Protein AF-A0A954X7F3-F1 (afdb_monomer_lite)

pLDDT: mean 93.68, std 6.41, range [54.62, 98.44]

Secondary structure (DSSP, 8-state):
-EEEEEE-SS-EEEEEESSHHHHHHHHHHHHHHHTHHHHHHHTS-------EEEEPPHHHHHHHHHHHHHHHHHTT-

Foldseek 3Di:
DAWKWWDDPPDIDIDDDPDQVRVNVVGVVVVQVVCPVVCVVVVHDDDDDTDDIDGDDPVRVVVVVVVVVVVVVVVVD

Sequence (77 aa):
MKTYLVATLARYVLVDAEDETQARELGRPALHDLYADVRERLGKEVPIEIRTVREATDEEIQLWTWHHEMLAKEKQQ

Radius of gyration: 13.76 Å; chains: 1; bounding box: 29×36×31 Å

Structure (mmCIF, N/CA/C/O backbone):
data_AF-A0A954X7F3-F1
#
_entry.id   AF-A0A954X7F3-F1
#
loop_
_atom_site.group_PDB
_atom_site.id
_atom_site.type_symbol
_atom_site.label_atom_id
_atom_site.label_alt_id
_atom_site.label_comp_id
_atom_site.label_asym_id
_atom_site.label_entity_id
_atom_site.label_seq_id
_atom_site.pdbx_PDB_ins_code
_atom_site.Cartn_x
_atom_site.Cartn_y
_atom_site.Cartn_z
_atom_site.occupancy
_atom_site.B_iso_or_equiv
_atom_site.auth_seq_id
_atom_site.auth_comp_id
_atom_site.auth_asym_id
_atom_site.auth_atom_id
_atom_site.pdbx_PDB_model_num
ATOM 1 N N . MET A 1 1 ? -13.746 0.540 6.395 1.00 85.00 1 MET A N 1
ATOM 2 C CA . MET A 1 1 ? -12.634 0.809 5.466 1.00 85.00 1 MET A CA 1
ATOM 3 C C . MET A 1 1 ? -11.554 1.555 6.227 1.00 85.00 1 MET A C 1
ATOM 5 O O . MET A 1 1 ? -11.891 2.492 6.945 1.00 85.00 1 MET A O 1
ATOM 9 N N . LYS A 1 2 ? -10.311 1.086 6.147 1.00 95.12 2 LYS A N 1
ATOM 10 C CA . LYS A 1 2 ? -9.126 1.669 6.785 1.00 95.12 2 LYS A CA 1
ATOM 11 C C . LYS A 1 2 ? -7.997 1.745 5.761 1.00 95.12 2 LYS A C 1
ATOM 13 O O . LYS A 1 2 ? -8.001 0.982 4.798 1.00 95.12 2 LYS A O 1
ATOM 18 N N . THR A 1 3 ? -7.018 2.605 6.001 1.00 97.81 3 THR A N 1
ATOM 19 C CA . THR A 1 3 ? -5.821 2.678 5.163 1.00 97.81 3 THR A CA 1
ATOM 20 C C . THR A 1 3 ? -4.768 1.695 5.670 1.00 97.81 3 THR A C 1
ATOM 22 O O . THR A 1 3 ? -4.422 1.681 6.851 1.00 97.81 3 THR A O 1
ATOM 25 N N . TYR A 1 4 ? -4.250 0.868 4.770 1.00 98.44 4 TYR A N 1
ATOM 26 C CA . TYR A 1 4 ? -3.225 -0.133 5.038 1.00 98.44 4 TYR A CA 1
ATOM 27 C C . TYR A 1 4 ? -1.927 0.220 4.326 1.00 98.44 4 TYR A C 1
ATOM 29 O O . TYR A 1 4 ? -1.926 0.613 3.160 1.00 98.44 4 TYR A O 1
ATOM 37 N N . LEU A 1 5 ? -0.811 0.004 5.017 1.00 98.19 5 LEU A N 1
ATOM 38 C CA . LEU A 1 5 ? 0.521 0.008 4.438 1.00 98.19 5 LEU A CA 1
ATOM 39 C C . LEU A 1 5 ? 0.847 -1.386 3.904 1.00 98.19 5 LEU A C 1
ATOM 41 O O . LEU A 1 5 ? 0.865 -2.366 4.653 1.00 98.19 5 LEU A O 1
ATOM 45 N N . VAL A 1 6 ? 1.154 -1.459 2.610 1.00 98.25 6 VAL A N 1
ATOM 46 C CA . VAL A 1 6 ? 1.561 -2.686 1.919 1.00 98.25 6 VAL A CA 1
ATOM 47 C C . VAL A 1 6 ? 2.969 -2.487 1.385 1.00 98.25 6 VAL A C 1
ATOM 49 O O . VAL A 1 6 ? 3.196 -1.654 0.506 1.00 98.25 6 VAL A O 1
ATOM 52 N N . ALA A 1 7 ? 3.930 -3.243 1.914 1.00 97.81 7 ALA A N 1
ATOM 53 C CA . ALA A 1 7 ? 5.342 -3.024 1.626 1.00 97.81 7 ALA A CA 1
ATOM 54 C C . ALA A 1 7 ? 6.077 -4.277 1.148 1.00 97.81 7 ALA A C 1
ATOM 56 O O . ALA A 1 7 ? 5.902 -5.389 1.660 1.00 97.81 7 ALA A O 1
ATOM 57 N N . THR A 1 8 ? 6.963 -4.057 0.180 1.00 95.81 8 THR A N 1
ATOM 58 C CA . THR A 1 8 ? 8.093 -4.935 -0.125 1.00 95.81 8 THR A CA 1
ATOM 59 C C . THR A 1 8 ? 9.295 -4.538 0.736 1.00 95.81 8 THR A C 1
ATOM 61 O O . THR A 1 8 ? 9.206 -3.672 1.604 1.00 95.81 8 THR A O 1
ATOM 64 N N . LEU A 1 9 ? 10.456 -5.148 0.484 1.00 93.25 9 LEU A N 1
ATOM 65 C CA . LEU A 1 9 ? 11.707 -4.734 1.123 1.00 93.25 9 LEU A CA 1
ATOM 66 C C . LEU A 1 9 ? 12.112 -3.285 0.793 1.00 93.25 9 LEU A C 1
ATOM 68 O O . LEU A 1 9 ? 12.766 -2.643 1.606 1.00 93.25 9 LEU A O 1
ATOM 72 N N . ALA A 1 10 ? 11.785 -2.795 -0.405 1.00 91.25 10 ALA A N 1
ATOM 73 C CA . ALA A 1 10 ? 12.350 -1.548 -0.926 1.00 91.25 10 ALA A CA 1
ATOM 74 C C . ALA A 1 10 ? 11.309 -0.463 -1.220 1.00 91.25 10 ALA A C 1
ATOM 76 O O . ALA A 1 10 ? 11.681 0.692 -1.409 1.00 91.25 10 ALA A O 1
ATOM 77 N N . ARG A 1 11 ? 10.025 -0.821 -1.322 1.00 94.31 11 ARG A N 1
ATOM 78 C CA . ARG A 1 11 ? 8.950 0.102 -1.696 1.00 94.31 11 ARG A CA 1
ATOM 79 C C . ARG A 1 11 ? 7.675 -0.233 -0.933 1.00 94.31 11 ARG A C 1
ATOM 81 O O . ARG A 1 11 ? 7.455 -1.388 -0.574 1.00 94.31 11 ARG A O 1
ATOM 88 N N . TYR A 1 12 ? 6.832 0.767 -0.716 1.00 96.19 12 TYR A N 1
ATOM 89 C CA . TYR A 1 12 ? 5.527 0.597 -0.091 1.00 96.19 12 TYR A CA 1
ATOM 90 C C . TYR A 1 12 ? 4.474 1.448 -0.794 1.00 96.19 12 TYR A C 1
ATOM 92 O O . TYR A 1 12 ? 4.802 2.412 -1.485 1.00 96.19 12 TYR A O 1
ATOM 100 N N . VAL A 1 13 ? 3.216 1.066 -0.607 1.00 96.75 13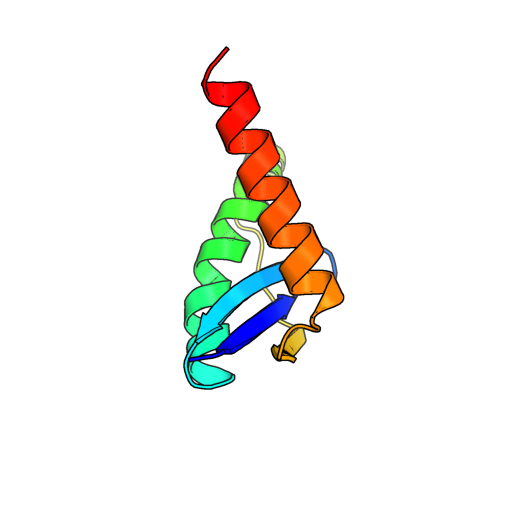 VAL A N 1
ATOM 101 C CA . VAL A 1 13 ? 2.033 1.822 -1.021 1.00 96.75 13 VAL A CA 1
ATOM 102 C C . VAL A 1 13 ? 1.045 1.871 0.138 1.00 96.75 13 VAL A C 1
ATOM 104 O O . VAL A 1 13 ? 1.055 0.987 1.000 1.00 96.75 13 VAL A O 1
ATOM 107 N N . LEU A 1 14 ? 0.200 2.899 0.147 1.00 97.50 14 LEU A N 1
ATOM 108 C CA . LEU A 1 14 ? -0.977 2.956 1.005 1.00 97.50 14 LEU A CA 1
ATOM 109 C C . LEU A 1 14 ? -2.218 2.659 0.166 1.00 97.50 14 LEU A C 1
ATOM 111 O O . LEU A 1 14 ? -2.348 3.184 -0.940 1.00 97.50 14 LEU A O 1
ATOM 115 N N . VAL A 1 15 ? -3.101 1.807 0.681 1.00 97.00 15 VAL A N 1
ATOM 116 C CA . VAL A 1 15 ? -4.365 1.439 0.030 1.00 97.00 15 VAL A CA 1
ATOM 117 C C . VAL A 1 15 ? -5.492 1.415 1.049 1.00 97.00 15 VAL A C 1
ATOM 119 O O . VAL A 1 15 ? -5.291 0.990 2.185 1.00 97.00 15 VAL A 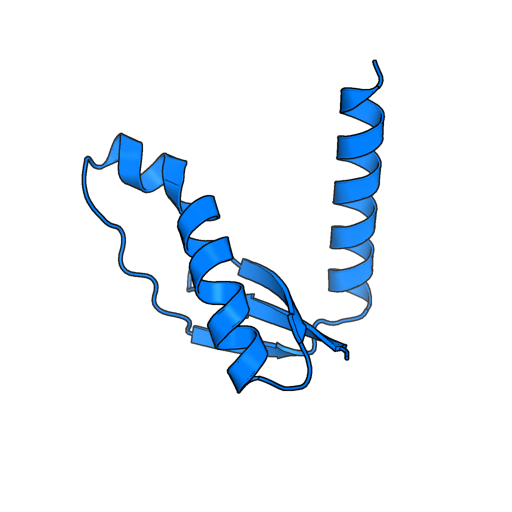O 1
ATOM 122 N N . ASP A 1 16 ? -6.684 1.829 0.639 1.00 97.44 16 ASP A N 1
ATOM 123 C CA . ASP A 1 16 ? -7.873 1.658 1.463 1.00 97.44 16 ASP A CA 1
ATOM 124 C C . ASP A 1 16 ? -8.452 0.252 1.282 1.00 97.44 16 ASP A C 1
ATOM 126 O O . ASP A 1 16 ? -8.689 -0.194 0.159 1.00 97.44 16 ASP A O 1
ATOM 130 N N . ALA A 1 17 ? -8.675 -0.446 2.395 1.00 97.75 17 ALA A N 1
ATOM 131 C CA . ALA A 1 17 ? -9.194 -1.809 2.425 1.00 97.75 17 ALA A CA 1
ATOM 132 C C . ALA A 1 17 ? -10.024 -2.079 3.694 1.00 97.75 17 ALA A C 1
ATOM 134 O O . ALA A 1 17 ? -10.046 -1.297 4.649 1.00 97.75 17 ALA A O 1
ATOM 135 N N . GLU A 1 18 ? -10.756 -3.185 3.701 1.00 97.69 18 GLU A N 1
ATOM 136 C CA . GLU A 1 18 ? -11.524 -3.686 4.841 1.00 97.69 18 GLU A CA 1
ATOM 137 C C . GLU A 1 18 ? -10.667 -4.537 5.779 1.00 97.69 18 GLU A C 1
ATOM 139 O O . GLU A 1 18 ? -10.850 -4.463 6.994 1.00 97.69 18 GLU A O 1
ATOM 144 N N . ASP A 1 19 ? -9.712 -5.287 5.226 1.00 97.81 19 ASP A N 1
ATOM 145 C CA . ASP A 1 19 ? -8.786 -6.144 5.961 1.00 97.81 19 ASP A CA 1
ATOM 146 C C . ASP A 1 19 ? -7.421 -6.277 5.253 1.00 97.81 19 ASP A C 1
ATOM 148 O O . ASP A 1 19 ? -7.202 -5.768 4.149 1.00 97.81 19 ASP A O 1
ATOM 152 N N . GLU A 1 20 ? -6.478 -6.978 5.892 1.00 97.94 20 GLU A N 1
ATOM 153 C CA . GLU A 1 20 ? -5.128 -7.193 5.352 1.00 97.94 20 GLU A CA 1
ATOM 154 C C . GLU A 1 20 ? -5.098 -8.051 4.076 1.00 97.94 20 GLU A C 1
ATOM 156 O O . GLU A 1 20 ? -4.179 -7.915 3.262 1.00 97.94 20 GLU A O 1
ATOM 161 N N . THR A 1 21 ? -6.078 -8.937 3.879 1.00 98.00 21 THR A N 1
ATOM 162 C CA . THR A 1 21 ? -6.147 -9.786 2.681 1.00 98.00 21 THR A CA 1
ATOM 163 C C . THR A 1 21 ? -6.488 -8.922 1.479 1.00 98.00 21 THR A C 1
ATOM 165 O O . THR A 1 21 ? -5.743 -8.907 0.497 1.00 98.00 21 THR A O 1
ATOM 168 N N . GLN A 1 22 ? -7.543 -8.119 1.599 1.00 98.19 22 GLN A N 1
ATOM 169 C CA . GLN A 1 22 ? -7.937 -7.172 0.570 1.00 98.19 22 GLN A CA 1
ATOM 170 C C . GLN A 1 22 ? -6.846 -6.115 0.344 1.00 98.19 22 GLN A C 1
ATOM 172 O O . GLN A 1 22 ? -6.520 -5.805 -0.801 1.00 98.19 22 GLN A O 1
ATOM 177 N N . ALA A 1 23 ? -6.206 -5.614 1.407 1.00 98.25 23 ALA A N 1
ATOM 178 C CA . ALA A 1 23 ? -5.078 -4.693 1.274 1.00 98.25 23 ALA A CA 1
ATOM 179 C C . ALA A 1 23 ? -3.942 -5.305 0.442 1.00 98.25 23 ALA A C 1
ATOM 181 O O . ALA A 1 23 ? -3.384 -4.649 -0.435 1.00 98.25 23 ALA A O 1
ATOM 182 N N . ARG A 1 24 ? -3.610 -6.582 0.665 1.00 98.12 24 ARG A N 1
ATOM 183 C CA . ARG A 1 24 ? -2.574 -7.285 -0.105 1.00 98.12 24 ARG A CA 1
ATOM 184 C C . ARG A 1 24 ? -2.947 -7.424 -1.583 1.00 98.12 24 ARG A C 1
ATOM 186 O O . ARG A 1 24 ? -2.073 -7.256 -2.438 1.00 98.12 24 ARG A O 1
ATOM 193 N N . GLU A 1 25 ? -4.204 -7.735 -1.879 1.00 97.69 25 GLU A N 1
ATOM 194 C CA . GLU A 1 25 ? -4.714 -7.854 -3.250 1.00 97.69 25 GLU A CA 1
ATOM 195 C C . GLU A 1 25 ? -4.673 -6.515 -3.990 1.00 97.69 25 GLU A C 1
ATOM 197 O O . GLU A 1 25 ? -4.182 -6.462 -5.117 1.00 97.69 25 GLU A O 1
ATOM 202 N N . LEU A 1 26 ? -5.096 -5.431 -3.333 1.00 97.75 26 LEU A N 1
ATOM 203 C CA . LEU A 1 26 ? -5.092 -4.073 -3.888 1.00 97.75 26 LEU A CA 1
ATOM 204 C C . LEU A 1 26 ? -3.681 -3.478 -3.993 1.00 97.75 26 LEU A C 1
ATOM 206 O O . LEU A 1 26 ? -3.358 -2.787 -4.957 1.00 97.75 26 LEU A O 1
ATOM 210 N N . GLY A 1 27 ? -2.810 -3.761 -3.024 1.00 96.94 27 GLY A N 1
ATOM 211 C CA . GLY A 1 27 ? -1.452 -3.224 -2.987 1.00 96.94 27 GLY A CA 1
ATOM 212 C C . GLY A 1 27 ? -0.513 -3.862 -4.011 1.00 96.94 27 GLY A C 1
ATOM 213 O O . GLY A 1 27 ? 0.420 -3.211 -4.476 1.00 96.94 27 GLY A O 1
ATOM 214 N N . ARG A 1 28 ? -0.744 -5.121 -4.410 1.00 96.44 28 ARG A N 1
ATOM 215 C CA . ARG A 1 28 ? 0.092 -5.819 -5.404 1.00 96.44 28 ARG A CA 1
ATOM 216 C C . ARG A 1 28 ? 0.161 -5.106 -6.768 1.00 96.44 28 ARG A C 1
ATOM 218 O O . ARG A 1 28 ? 1.288 -4.899 -7.222 1.00 96.44 28 ARG A O 1
ATOM 225 N N . PRO A 1 29 ? -0.952 -4.744 -7.438 1.00 95.94 29 PRO A N 1
ATOM 226 C CA . PRO A 1 29 ? -0.893 -4.012 -8.702 1.00 95.94 29 PRO A CA 1
ATOM 227 C C . PRO A 1 29 ? -0.290 -2.612 -8.528 1.00 95.94 29 PRO A C 1
ATOM 229 O O . PRO A 1 29 ? 0.571 -2.240 -9.315 1.00 95.94 29 PRO A O 1
ATOM 232 N N . ALA A 1 30 ? -0.614 -1.891 -7.449 1.00 95.44 30 ALA A N 1
ATOM 233 C CA . ALA A 1 30 ? -0.028 -0.572 -7.184 1.00 95.44 30 ALA A CA 1
ATOM 234 C C . ALA A 1 30 ? 1.502 -0.630 -6.999 1.00 95.44 30 ALA A C 1
ATOM 236 O O . ALA A 1 30 ? 2.241 0.210 -7.513 1.00 95.44 30 ALA A O 1
ATOM 237 N N . LEU A 1 31 ? 2.007 -1.661 -6.311 1.00 95.56 31 LEU A N 1
ATOM 238 C CA . LEU A 1 31 ? 3.442 -1.928 -6.235 1.00 95.56 31 LEU A CA 1
ATOM 239 C C . LEU A 1 31 ? 4.015 -2.280 -7.610 1.00 95.56 31 LEU A C 1
ATOM 241 O O . LEU A 1 31 ? 5.121 -1.847 -7.924 1.00 95.56 31 LEU A O 1
ATOM 245 N N . HIS A 1 32 ? 3.293 -3.041 -8.439 1.00 94.50 32 HIS A N 1
ATOM 246 C CA . HIS A 1 32 ? 3.741 -3.346 -9.799 1.00 94.50 32 HIS A CA 1
ATOM 247 C C . HIS A 1 32 ? 3.910 -2.066 -10.598 1.00 94.50 32 HIS A C 1
ATOM 249 O O . HIS A 1 32 ? 5.000 -1.841 -11.115 1.00 94.50 32 HIS A O 1
ATOM 255 N N . ASP A 1 33 ? 2.934 -1.173 -10.608 1.00 93.75 33 ASP A N 1
ATOM 256 C CA . ASP A 1 33 ? 3.058 0.110 -11.301 1.00 93.75 33 ASP A CA 1
ATOM 257 C C . ASP A 1 33 ? 4.247 0.919 -10.783 1.00 93.75 33 ASP A C 1
ATOM 259 O O . ASP A 1 33 ? 5.046 1.427 -11.572 1.00 93.75 33 ASP A O 1
ATOM 263 N N . LEU A 1 34 ? 4.454 0.935 -9.462 1.00 91.44 34 LEU A N 1
ATOM 264 C CA . LEU A 1 34 ? 5.585 1.633 -8.868 1.00 91.44 34 LEU A CA 1
ATOM 265 C C . LEU A 1 34 ? 6.928 1.100 -9.387 1.00 91.44 34 LEU A C 1
ATOM 267 O O . LEU A 1 34 ? 7.839 1.894 -9.559 1.00 91.44 34 LEU A O 1
ATOM 271 N N . TYR A 1 35 ? 7.064 -0.205 -9.661 1.00 91.44 35 TYR A N 1
ATOM 272 C CA . TYR A 1 35 ? 8.264 -0.851 -10.234 1.00 91.44 35 TYR A CA 1
ATOM 273 C C . TYR A 1 35 ? 8.430 -0.718 -11.760 1.00 91.44 35 TYR A C 1
ATOM 275 O O . TYR A 1 35 ? 9.352 -1.331 -12.308 1.00 91.44 35 TYR A O 1
ATOM 283 N N . ALA A 1 36 ? 7.596 0.065 -12.455 1.00 92.19 36 ALA A N 1
ATOM 284 C CA . ALA A 1 36 ? 7.683 0.231 -13.910 1.00 92.19 36 ALA A CA 1
ATOM 285 C C . ALA A 1 36 ? 9.062 0.720 -14.384 1.00 92.19 36 ALA A C 1
ATOM 287 O O . ALA A 1 36 ? 9.633 0.134 -15.303 1.00 92.19 36 ALA A O 1
ATOM 288 N N . ASP A 1 37 ? 9.639 1.702 -13.690 1.00 90.62 37 ASP A N 1
ATOM 289 C CA . ASP A 1 37 ? 10.976 2.251 -13.954 1.00 90.62 37 ASP A CA 1
ATOM 290 C C . ASP A 1 37 ? 12.077 1.177 -13.884 1.00 90.62 37 ASP A C 1
ATOM 292 O O . ASP A 1 37 ? 12.971 1.086 -14.730 1.00 90.62 37 ASP A O 1
ATOM 296 N N . VAL A 1 38 ? 12.005 0.318 -12.866 1.00 89.69 38 VAL A N 1
ATOM 297 C CA . VAL A 1 38 ? 12.978 -0.754 -12.656 1.00 89.69 38 VAL A CA 1
ATOM 298 C C . VAL A 1 38 ? 12.811 -1.842 -13.711 1.00 89.69 38 VAL A C 1
ATOM 300 O O . VAL A 1 38 ? 13.820 -2.348 -14.206 1.00 89.69 38 VAL A O 1
ATOM 303 N N . ARG A 1 39 ? 11.570 -2.198 -14.067 1.00 92.56 39 ARG A N 1
ATOM 304 C CA . ARG A 1 39 ? 11.297 -3.180 -15.127 1.00 92.56 39 AR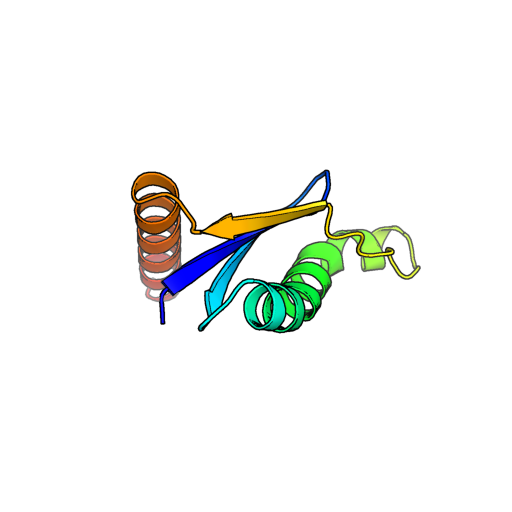G A CA 1
ATOM 305 C C . ARG A 1 39 ? 11.825 -2.712 -16.474 1.00 92.56 39 ARG A C 1
ATOM 307 O O . ARG A 1 39 ? 12.501 -3.488 -17.143 1.00 92.56 39 ARG A O 1
ATOM 314 N N . GLU A 1 40 ? 11.568 -1.456 -16.835 1.00 93.00 40 GLU A N 1
ATOM 315 C CA . GLU A 1 40 ? 12.061 -0.857 -18.077 1.00 93.00 40 GLU A CA 1
ATOM 316 C C . GLU A 1 40 ? 13.591 -0.902 -18.130 1.00 93.00 40 GLU A C 1
ATOM 318 O O . GLU A 1 40 ? 14.172 -1.419 -19.083 1.00 93.00 40 GLU A O 1
ATOM 323 N N . ARG A 1 41 ? 14.256 -0.471 -17.051 1.00 92.94 41 ARG A N 1
ATOM 324 C CA . ARG A 1 41 ? 15.722 -0.469 -16.972 1.00 92.94 41 ARG A CA 1
ATOM 325 C C . ARG A 1 41 ? 16.341 -1.866 -17.036 1.00 92.94 41 ARG A C 1
ATOM 327 O O . ARG A 1 41 ? 17.429 -2.026 -17.583 1.00 92.94 41 ARG A O 1
ATOM 334 N N . LEU A 1 42 ? 15.709 -2.865 -16.420 1.00 91.81 42 LEU A N 1
ATOM 335 C CA . LEU A 1 42 ? 16.236 -4.233 -16.375 1.00 91.81 42 LEU A CA 1
ATOM 336 C C . LEU A 1 42 ? 15.798 -5.090 -17.571 1.00 91.81 42 LEU A C 1
ATOM 338 O O . LEU A 1 42 ? 16.328 -6.190 -17.733 1.00 91.81 42 LEU A O 1
ATOM 342 N N . GLY A 1 43 ? 14.832 -4.627 -18.371 1.00 92.12 43 GLY A N 1
ATOM 343 C CA . GLY A 1 43 ? 14.256 -5.375 -19.489 1.00 92.12 43 GLY A CA 1
ATOM 344 C C . GLY A 1 43 ? 13.547 -6.669 -19.071 1.00 92.12 43 GLY A C 1
ATOM 345 O O . GLY A 1 43 ? 13.447 -7.596 -19.872 1.00 92.12 43 GLY A O 1
ATOM 346 N N . LYS A 1 44 ? 13.112 -6.780 -17.809 1.00 90.62 44 LYS A N 1
ATOM 347 C CA . LYS A 1 44 ? 12.465 -7.986 -17.270 1.00 90.62 44 LYS A CA 1
ATOM 348 C C . LYS A 1 44 ? 11.502 -7.673 -16.132 1.00 90.62 44 LYS A C 1
ATOM 350 O O . LYS A 1 44 ? 11.634 -6.656 -15.453 1.00 90.62 44 LYS A O 1
ATOM 355 N N . GLU A 1 45 ? 10.589 -8.609 -15.884 1.00 89.62 45 GLU A N 1
ATOM 356 C CA . GLU A 1 45 ? 9.689 -8.559 -14.734 1.00 89.62 45 GLU A CA 1
ATOM 357 C C . GLU A 1 45 ? 10.454 -8.567 -13.405 1.00 89.62 45 GLU A C 1
ATOM 359 O O . GLU A 1 45 ? 11.462 -9.261 -13.231 1.00 89.62 45 GLU A O 1
ATOM 364 N N . VAL A 1 46 ? 9.935 -7.794 -12.452 1.00 87.25 46 VAL A N 1
ATOM 365 C CA . VAL A 1 46 ? 10.457 -7.703 -11.087 1.00 87.25 46 VAL A CA 1
ATOM 366 C C . VAL A 1 46 ? 9.474 -8.426 -10.168 1.00 87.25 46 VAL A C 1
ATOM 368 O O . VAL A 1 46 ? 8.329 -7.985 -10.048 1.00 87.25 46 VAL A O 1
ATOM 371 N N . PRO A 1 47 ? 9.884 -9.524 -9.509 1.00 89.44 47 PRO A N 1
ATOM 372 C CA . PRO A 1 47 ? 9.023 -10.216 -8.562 1.00 89.44 47 PRO A CA 1
ATOM 373 C C . PRO A 1 47 ? 8.610 -9.296 -7.410 1.00 89.44 47 PRO A C 1
ATOM 375 O O . PRO A 1 47 ? 9.452 -8.656 -6.779 1.00 89.44 47 PRO A O 1
ATOM 378 N N . ILE A 1 48 ? 7.312 -9.268 -7.108 1.00 92.94 48 ILE A N 1
ATOM 379 C CA . ILE A 1 48 ? 6.766 -8.511 -5.977 1.00 92.94 48 ILE A CA 1
ATOM 380 C C . ILE A 1 48 ? 6.532 -9.464 -4.812 1.00 92.94 48 ILE A C 1
ATOM 382 O O . ILE A 1 48 ? 5.555 -10.225 -4.780 1.00 92.94 48 ILE A O 1
ATOM 386 N N . GLU A 1 49 ? 7.443 -9.393 -3.848 1.00 95.69 49 GLU A N 1
ATOM 387 C CA . GLU A 1 49 ? 7.340 -10.058 -2.556 1.00 95.69 49 GLU A CA 1
ATOM 388 C C . GLU A 1 49 ? 6.842 -9.051 -1.508 1.00 95.69 49 GLU A C 1
ATOM 390 O O . GLU A 1 49 ? 7.585 -8.175 -1.063 1.00 95.69 49 GLU A O 1
ATOM 395 N N . ILE A 1 50 ? 5.567 -9.167 -1.127 1.00 97.38 50 ILE A N 1
ATOM 396 C CA . ILE A 1 50 ? 4.961 -8.345 -0.072 1.00 97.38 50 ILE A CA 1
ATOM 397 C C . ILE A 1 50 ? 5.328 -8.952 1.281 1.00 97.38 50 ILE A C 1
ATOM 399 O O . ILE A 1 50 ? 4.873 -10.053 1.614 1.00 97.38 50 ILE A O 1
ATOM 403 N N . ARG A 1 51 ? 6.134 -8.212 2.045 1.00 97.50 51 ARG A N 1
ATOM 404 C CA . ARG A 1 51 ? 6.681 -8.625 3.344 1.00 97.50 51 ARG A CA 1
ATOM 405 C C . ARG A 1 51 ? 5.870 -8.099 4.517 1.00 97.50 51 ARG A C 1
ATOM 407 O O . ARG A 1 51 ? 5.753 -8.796 5.517 1.00 97.50 51 ARG A O 1
ATOM 414 N N . THR A 1 52 ? 5.274 -6.920 4.366 1.00 98.06 52 THR A N 1
ATOM 415 C CA . THR A 1 52 ? 4.498 -6.273 5.425 1.00 98.06 52 THR A CA 1
ATOM 416 C C . THR A 1 52 ? 3.140 -5.863 4.890 1.00 98.06 52 THR A C 1
ATOM 418 O O . THR A 1 52 ? 3.047 -5.250 3.826 1.00 98.06 52 THR A O 1
ATOM 421 N N . VAL A 1 53 ? 2.104 -6.197 5.651 1.00 98.31 53 VAL A N 1
ATOM 422 C CA . VAL A 1 53 ? 0.763 -5.629 5.529 1.00 98.31 53 VAL A CA 1
ATOM 423 C C . VAL A 1 53 ? 0.329 -5.285 6.944 1.00 98.31 53 VAL A C 1
ATOM 425 O O . VAL A 1 53 ? 0.447 -6.129 7.826 1.00 98.31 53 VAL A O 1
ATOM 428 N N . ARG A 1 54 ? -0.067 -4.036 7.174 1.00 98.31 54 ARG A N 1
ATOM 429 C CA . ARG A 1 54 ? -0.616 -3.572 8.454 1.00 98.31 54 ARG A CA 1
ATOM 430 C C . ARG A 1 54 ? -1.435 -2.311 8.242 1.00 98.31 54 ARG A C 1
ATOM 432 O O . ARG A 1 54 ? -1.268 -1.646 7.222 1.00 98.31 54 ARG A O 1
ATOM 439 N N . GLU A 1 55 ? -2.259 -1.946 9.213 1.00 98.38 55 GLU A N 1
ATOM 440 C CA . GLU A 1 55 ? -2.869 -0.614 9.235 1.00 98.38 55 GLU A CA 1
ATOM 441 C C . GLU A 1 55 ? -1.770 0.464 9.198 1.00 98.38 55 GLU A C 1
ATOM 443 O O . GLU A 1 55 ? -0.712 0.332 9.833 1.00 98.38 55 GLU A O 1
ATOM 448 N N . ALA A 1 56 ? -1.990 1.492 8.380 1.00 97.81 56 ALA A N 1
ATOM 449 C CA . ALA A 1 56 ? -1.102 2.642 8.289 1.00 97.81 56 ALA A CA 1
ATOM 450 C C . ALA A 1 56 ? -1.237 3.496 9.555 1.00 97.81 56 ALA A C 1
ATOM 452 O O . ALA A 1 56 ? -2.310 3.563 10.156 1.00 97.81 56 ALA A O 1
ATOM 453 N N . THR A 1 57 ? -0.151 4.139 9.975 1.00 97.88 57 THR A N 1
ATOM 454 C CA . THR A 1 57 ? -0.221 5.101 11.080 1.00 97.88 57 THR A CA 1
ATOM 455 C C . THR A 1 57 ? -0.825 6.417 10.599 1.00 97.88 57 THR A C 1
ATOM 457 O O . THR A 1 57 ? -0.756 6.750 9.414 1.00 97.88 57 THR A O 1
ATOM 460 N N . ASP A 1 58 ? -1.367 7.209 11.524 1.00 97.44 58 ASP A N 1
ATOM 461 C CA . ASP A 1 58 ? -1.921 8.527 11.192 1.00 97.44 58 ASP A CA 1
ATOM 462 C C . ASP A 1 58 ? -0.882 9.435 10.512 1.00 97.44 58 ASP A C 1
ATOM 464 O O . ASP A 1 58 ? -1.207 10.160 9.576 1.00 97.44 58 ASP A O 1
ATOM 468 N N . GLU A 1 59 ? 0.384 9.356 10.929 1.00 97.00 59 GLU A N 1
ATOM 469 C CA . GLU A 1 59 ? 1.490 10.111 10.328 1.00 97.00 59 GLU A CA 1
ATOM 470 C C . GLU A 1 59 ? 1.763 9.685 8.874 1.00 97.00 59 GLU A C 1
ATOM 472 O O . GLU A 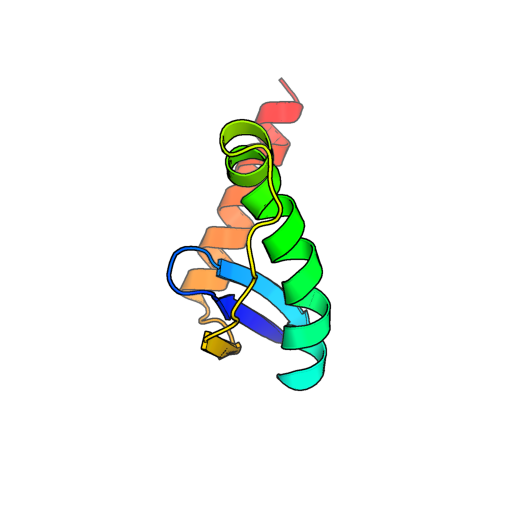1 59 ? 1.956 10.536 8.004 1.00 97.00 59 GLU A O 1
ATOM 477 N N . GLU A 1 60 ? 1.736 8.377 8.585 1.00 97.00 60 GLU A N 1
ATOM 478 C CA . GLU A 1 60 ? 1.901 7.841 7.225 1.00 97.00 60 GLU A CA 1
ATOM 479 C C . GLU A 1 60 ? 0.761 8.307 6.309 1.00 97.00 60 GLU A C 1
ATOM 481 O O . GLU A 1 60 ? 1.007 8.734 5.177 1.00 97.00 60 GLU A O 1
ATOM 486 N N . ILE A 1 61 ? -0.476 8.284 6.815 1.00 96.56 61 ILE A N 1
ATOM 487 C CA . ILE A 1 61 ? -1.669 8.739 6.090 1.00 96.56 61 ILE A CA 1
ATOM 488 C C . ILE A 1 61 ? -1.595 10.248 5.816 1.00 96.56 61 ILE A C 1
ATOM 490 O O . ILE A 1 61 ? -1.869 10.693 4.696 1.00 96.56 61 ILE A O 1
ATOM 494 N N . GLN A 1 62 ? -1.199 11.046 6.811 1.00 96.44 62 GLN A N 1
ATOM 495 C CA . GLN A 1 62 ? -1.061 12.497 6.668 1.00 96.44 62 GLN A CA 1
ATOM 496 C C . GLN A 1 6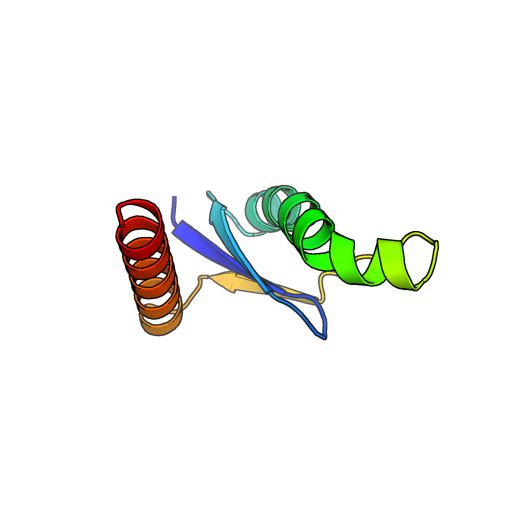2 ? -0.002 12.866 5.630 1.00 96.44 62 GLN A C 1
ATOM 498 O O . GLN A 1 62 ? -0.264 13.694 4.755 1.00 96.44 62 GLN A O 1
ATOM 503 N N . LEU A 1 63 ? 1.170 12.227 5.683 1.00 95.31 63 LEU A N 1
ATOM 504 C CA . LEU A 1 63 ? 2.239 12.471 4.719 1.00 95.31 63 LEU A CA 1
ATOM 505 C C . LEU A 1 63 ? 1.804 12.108 3.295 1.00 95.31 63 LEU A C 1
ATOM 507 O O . LEU A 1 63 ? 2.057 12.862 2.353 1.00 95.31 63 LEU A O 1
ATOM 511 N N . TRP A 1 64 ? 1.130 10.968 3.135 1.00 93.00 64 TRP A N 1
ATOM 512 C CA . TRP A 1 64 ? 0.617 10.523 1.843 1.00 93.00 64 TRP A CA 1
ATOM 513 C C . TRP A 1 64 ?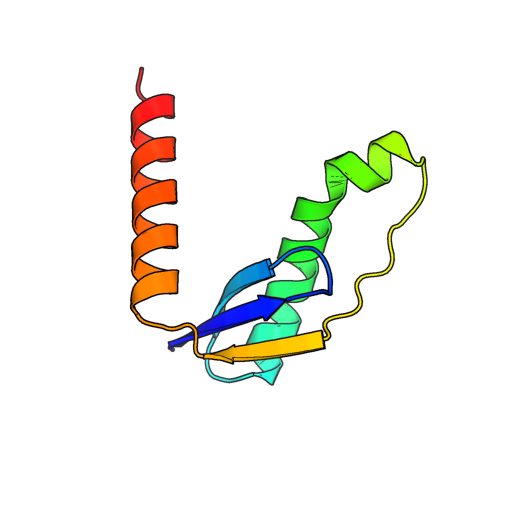 -0.424 11.490 1.273 1.00 93.00 64 TRP A C 1
ATOM 515 O O . TRP A 1 64 ? -0.341 11.856 0.098 1.00 93.00 64 TRP A O 1
ATOM 525 N N . THR A 1 65 ? -1.352 11.957 2.109 1.00 93.06 65 THR A N 1
ATOM 526 C CA . THR A 1 65 ? -2.378 12.938 1.724 1.00 93.06 65 THR A CA 1
ATOM 527 C C . THR A 1 65 ? -1.732 14.247 1.282 1.00 93.06 65 THR A C 1
ATOM 529 O O . THR A 1 65 ? -2.004 14.732 0.184 1.00 93.06 65 THR A O 1
ATOM 532 N N . TRP A 1 66 ? -0.797 14.771 2.081 1.00 94.50 66 TRP A N 1
ATOM 533 C CA . TRP A 1 66 ? -0.059 15.989 1.752 1.00 94.50 66 TRP A CA 1
ATOM 534 C C . TRP A 1 66 ? 0.691 15.868 0.419 1.00 94.50 66 TRP A C 1
ATOM 536 O O . TRP A 1 66 ? 0.635 16.778 -0.408 1.00 94.50 66 TRP A O 1
ATOM 546 N N . HIS A 1 67 ? 1.349 14.733 0.166 1.00 90.62 67 HIS A N 1
ATOM 547 C CA . HIS A 1 67 ? 2.048 14.503 -1.098 1.00 90.62 67 HIS A CA 1
ATOM 548 C C . HIS A 1 67 ? 1.099 14.569 -2.306 1.00 90.62 67 HIS A C 1
ATOM 550 O O . HIS A 1 67 ? 1.415 15.223 -3.301 1.00 90.62 67 HIS A O 1
ATOM 556 N N . HIS A 1 68 ? -0.085 13.955 -2.212 1.00 88.75 68 HIS A N 1
ATOM 557 C CA . HIS A 1 68 ? -1.084 13.991 -3.285 1.00 88.75 68 HIS A CA 1
ATOM 558 C C . HIS A 1 68 ? -1.651 15.395 -3.505 1.00 88.75 68 HIS A C 1
ATOM 560 O O . HIS A 1 68 ? -1.825 15.810 -4.653 1.00 88.75 68 HIS A O 1
ATOM 566 N N . GLU A 1 69 ? -1.893 16.152 -2.433 1.00 92.94 69 GLU A N 1
ATOM 567 C CA . GLU A 1 69 ? -2.313 17.552 -2.532 1.00 92.94 69 GLU A CA 1
ATOM 568 C C . GLU A 1 69 ? -1.260 18.419 -3.229 1.00 92.94 69 GLU A C 1
ATOM 570 O O . GLU A 1 69 ? -1.605 19.268 -4.053 1.00 92.94 69 GLU A O 1
ATOM 575 N N . MET A 1 70 ? 0.022 18.208 -2.923 1.00 93.69 70 MET A N 1
ATOM 576 C CA . MET A 1 70 ? 1.114 18.937 -3.566 1.00 93.69 70 MET A CA 1
ATOM 577 C C . MET A 1 70 ? 1.230 18.589 -5.052 1.00 93.69 70 MET A C 1
ATOM 579 O O . MET A 1 70 ? 1.263 19.502 -5.875 1.00 93.69 70 MET A O 1
ATOM 583 N N . LEU A 1 71 ? 1.173 17.303 -5.415 1.00 90.62 71 LEU A N 1
ATOM 584 C CA . LEU A 1 71 ? 1.153 16.876 -6.819 1.00 90.62 71 LEU A CA 1
ATOM 585 C C . LEU A 1 71 ? -0.042 17.454 -7.591 1.00 90.62 71 LEU A C 1
ATOM 587 O O . LEU A 1 71 ? 0.082 17.810 -8.764 1.00 90.62 71 LEU A O 1
ATOM 591 N N . ALA A 1 72 ? -1.216 17.539 -6.959 1.00 89.75 72 ALA A N 1
ATOM 592 C CA . ALA A 1 72 ? -2.397 18.132 -7.579 1.00 89.75 72 ALA A CA 1
ATOM 593 C C . ALA A 1 72 ? -2.203 19.632 -7.852 1.00 89.75 72 ALA A C 1
ATOM 595 O O . ALA A 1 72 ? -2.596 20.107 -8.916 1.00 89.75 72 ALA A O 1
ATOM 596 N N . LYS A 1 73 ? -1.562 20.361 -6.929 1.00 90.75 73 LYS A N 1
ATOM 597 C CA . LYS A 1 73 ? -1.235 21.786 -7.100 1.00 90.75 73 LYS A CA 1
ATOM 598 C C . LYS A 1 73 ? -0.196 22.013 -8.196 1.00 90.75 73 LYS A C 1
ATOM 600 O O . LYS A 1 73 ? -0.359 22.940 -8.982 1.00 90.75 73 LYS A O 1
ATOM 605 N N . GLU A 1 74 ? 0.831 21.168 -8.284 1.00 87.69 74 GLU A N 1
ATOM 606 C CA . GLU A 1 74 ? 1.855 21.254 -9.338 1.00 87.69 74 GLU A CA 1
ATOM 607 C C . GLU A 1 74 ? 1.265 21.046 -10.738 1.00 87.69 74 GLU A C 1
ATOM 609 O O . GLU A 1 74 ? 1.646 21.739 -11.672 1.00 87.69 74 GLU A O 1
ATOM 614 N N . LYS A 1 75 ? 0.289 20.143 -10.891 1.00 77.06 75 LYS A N 1
ATOM 615 C CA . LYS A 1 75 ? -0.385 19.889 -12.179 1.00 77.06 75 LYS A CA 1
ATOM 616 C C . LYS A 1 75 ? -1.325 21.011 -12.641 1.00 77.06 75 LYS A C 1
ATOM 618 O O . LYS A 1 75 ? -1.797 20.960 -13.773 1.00 77.06 75 LYS A O 1
ATOM 623 N N . GLN A 1 76 ? -1.663 21.957 -11.765 1.00 72.06 76 GLN A N 1
ATOM 624 C CA . GLN A 1 76 ? -2.545 23.090 -12.072 1.00 72.06 76 GLN A CA 1
ATOM 625 C C . GLN A 1 76 ? -1.782 24.354 -12.508 1.00 72.06 76 GLN A C 1
ATOM 627 O O . GLN A 1 76 ? -2.428 25.356 -12.821 1.00 72.06 76 GLN A O 1
ATOM 632 N N . GLN A 1 77 ? -0.446 24.318 -12.515 1.00 54.62 77 GLN A N 1
ATOM 633 C CA . GLN A 1 77 ? 0.429 25.388 -13.009 1.00 54.62 77 GLN A CA 1
ATOM 634 C C . GLN A 1 77 ? 0.912 25.095 -14.430 1.00 54.62 77 GLN A C 1
ATOM 636 O O . GLN A 1 77 ? 1.086 26.081 -15.181 1.00 54.62 77 GLN A O 1
#